Protein AF-A0AAW2TCQ7-F1 (afdb_monomer_lite)

Secondary structure (DSSP, 8-state):
------THHHHHHHHHHHHHHHHHHHGGG--SHHHHHHHHHHHS--HHHHHHHHHHHHHHH-PPPTT--HHHHHHHHHHHHHHHHHTT----

pLDDT: mean 70.33, std 19.63, range [34.91, 95.88]

Sequence (92 aa):
MSGQLAPHGLVRVLAEERVIEKWLRTTVRLDDVPSIMLRMKEVYPVPDRHIRYTATKVFFGTKMTEGSSVQSHGVKMLSLVEKLEDLKTGLE

Foldseek 3Di:
DDDDDDCVVVVVVVVVVVVVVVVVVVCVPDPDPVVVVVVCCVVCVPPLVVQLVVLVCCLVVDDDDPPDDPVVSVVVNVVSVVSNVVSVPPPD

Organism: NCBI:txid2727402

Structure (mmCIF, N/CA/C/O backbone):
data_AF-A0AAW2TCQ7-F1
#
_entry.id 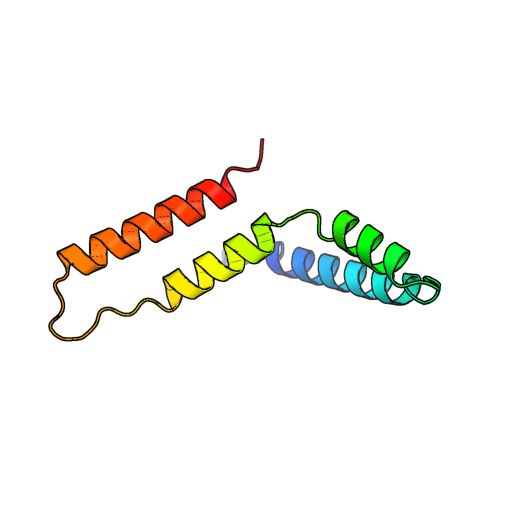  AF-A0AAW2TCQ7-F1
#
loop_
_atom_site.group_PDB
_atom_site.id
_atom_site.type_symbol
_atom_site.label_atom_id
_atom_site.label_alt_id
_atom_site.label_comp_id
_atom_site.label_asym_id
_atom_site.label_entity_id
_atom_site.label_seq_id
_atom_site.pdbx_PDB_ins_code
_atom_site.Cartn_x
_atom_site.Cartn_y
_atom_site.Cartn_z
_atom_site.occupancy
_atom_site.B_iso_or_equiv
_atom_site.auth_seq_id
_atom_site.auth_comp_id
_atom_site.auth_asym_id
_atom_site.auth_atom_id
_atom_site.pdbx_PDB_model_num
ATOM 1 N N . MET A 1 1 ? 34.020 -1.444 24.565 1.00 35.41 1 MET A N 1
ATOM 2 C CA . MET A 1 1 ? 34.060 -1.759 23.120 1.00 35.41 1 MET A CA 1
ATOM 3 C C . MET A 1 1 ? 32.775 -1.218 22.515 1.00 35.41 1 MET A C 1
ATOM 5 O O . MET A 1 1 ? 31.726 -1.809 22.726 1.00 35.41 1 MET A O 1
ATOM 9 N N . SER A 1 2 ? 32.828 -0.034 21.900 1.00 38.12 2 SER A N 1
ATOM 10 C CA . SER A 1 2 ? 31.657 0.596 21.273 1.00 38.12 2 SER A CA 1
ATOM 11 C C . SER A 1 2 ? 31.440 0.002 19.885 1.00 38.12 2 SER A C 1
ATOM 13 O O . SER A 1 2 ? 32.382 -0.077 19.100 1.00 38.12 2 SER A O 1
ATOM 15 N N . GLY A 1 3 ? 30.216 -0.452 19.613 1.00 38.44 3 GLY A N 1
ATOM 16 C CA . GLY A 1 3 ? 29.837 -1.102 18.362 1.00 38.44 3 GLY A CA 1
ATOM 17 C C . GLY A 1 3 ? 29.935 -0.156 17.168 1.00 38.44 3 GLY A C 1
ATOM 18 O O . GLY A 1 3 ? 29.320 0.909 17.146 1.00 38.44 3 GLY A O 1
ATOM 19 N N . GLN A 1 4 ? 30.709 -0.569 16.169 1.00 40.09 4 GLN A N 1
ATOM 20 C CA . GLN A 1 4 ? 30.785 0.067 14.863 1.00 40.09 4 GLN A CA 1
ATOM 21 C C . GLN A 1 4 ? 29.478 -0.227 14.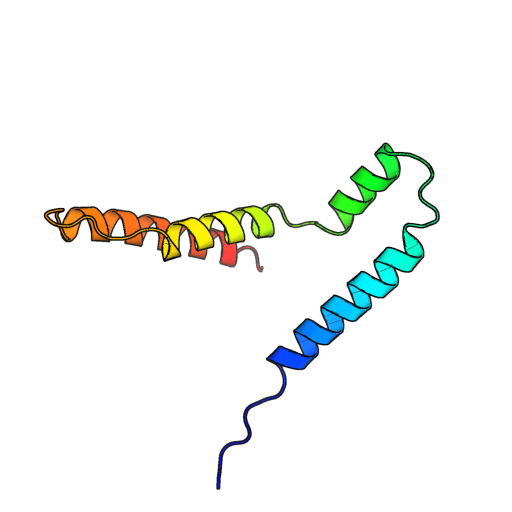108 1.00 40.09 4 GLN A C 1
ATOM 23 O O . GLN A 1 4 ? 29.187 -1.378 13.784 1.00 40.09 4 GLN A O 1
ATOM 28 N N . LEU A 1 5 ? 28.671 0.804 13.846 1.00 40.41 5 LEU A N 1
ATOM 29 C CA . LEU A 1 5 ? 27.525 0.718 12.939 1.00 40.41 5 LEU A CA 1
ATOM 30 C C . LEU A 1 5 ? 28.031 0.382 11.531 1.00 40.41 5 LEU A C 1
ATOM 32 O O . LEU A 1 5 ? 28.868 1.087 10.968 1.00 40.41 5 LEU A O 1
ATOM 36 N N . ALA A 1 6 ? 27.543 -0.728 10.986 1.00 38.31 6 ALA A N 1
ATOM 37 C CA . ALA A 1 6 ? 27.982 -1.261 9.709 1.00 38.31 6 ALA A CA 1
ATOM 38 C C . ALA A 1 6 ? 27.641 -0.301 8.540 1.00 38.31 6 ALA A C 1
ATOM 40 O O . ALA A 1 6 ? 26.489 0.119 8.412 1.00 38.31 6 ALA A O 1
ATOM 41 N N . PRO A 1 7 ? 28.588 0.006 7.631 1.00 43.06 7 PRO A N 1
ATOM 42 C CA . PRO A 1 7 ? 28.395 0.957 6.526 1.00 43.06 7 PRO A CA 1
ATOM 43 C C . PRO A 1 7 ? 27.589 0.390 5.338 1.00 43.06 7 PRO A C 1
ATOM 45 O O . PRO A 1 7 ? 27.477 1.030 4.292 1.00 43.06 7 PRO A O 1
ATOM 48 N N . HIS A 1 8 ? 27.013 -0.808 5.467 1.00 46.16 8 HIS A N 1
ATOM 49 C CA . HIS A 1 8 ? 26.434 -1.547 4.340 1.00 46.16 8 HIS A CA 1
ATOM 50 C C . HIS A 1 8 ? 25.185 -0.895 3.721 1.00 46.16 8 HIS A C 1
ATOM 52 O O . HIS A 1 8 ? 24.939 -1.077 2.530 1.00 46.16 8 HIS A O 1
ATOM 58 N N . GLY A 1 9 ? 24.421 -0.103 4.481 1.00 40.34 9 GLY A N 1
ATOM 59 C CA . GLY A 1 9 ? 23.240 0.595 3.957 1.00 40.34 9 GLY A CA 1
ATOM 60 C C . GLY A 1 9 ? 23.587 1.783 3.053 1.00 40.34 9 GLY A C 1
ATOM 61 O O . GLY A 1 9 ? 22.997 1.946 1.989 1.00 40.34 9 GLY A O 1
ATOM 62 N N . LEU A 1 10 ? 24.589 2.579 3.441 1.00 34.91 10 LEU A N 1
ATOM 63 C CA . LEU A 1 10 ? 24.972 3.798 2.720 1.00 34.91 10 LEU A CA 1
ATOM 64 C C . LEU A 1 10 ? 25.691 3.484 1.400 1.00 34.91 10 LEU A C 1
ATOM 66 O O . LEU A 1 10 ? 25.458 4.135 0.386 1.00 34.91 10 LEU A O 1
ATOM 70 N N . VAL A 1 11 ? 26.538 2.448 1.395 1.00 38.84 11 VAL A N 1
ATOM 71 C CA . VAL A 1 11 ? 27.293 2.026 0.203 1.00 38.84 11 VAL A CA 1
ATOM 72 C C . VAL A 1 11 ? 26.364 1.503 -0.896 1.00 38.84 11 VAL A C 1
ATOM 74 O O . VAL A 1 11 ? 26.625 1.740 -2.074 1.00 38.84 11 VAL A O 1
ATOM 77 N N . ARG A 1 12 ? 25.257 0.844 -0.527 1.00 43.81 12 ARG A N 1
ATOM 78 C CA . ARG A 1 12 ? 24.248 0.358 -1.476 1.00 43.81 12 ARG A CA 1
ATOM 79 C C . ARG A 1 12 ? 23.502 1.508 -2.158 1.00 43.81 12 ARG A C 1
ATOM 81 O O . ARG A 1 12 ? 23.389 1.502 -3.378 1.00 43.81 12 ARG A O 1
ATOM 88 N N . VAL A 1 13 ? 23.084 2.520 -1.398 1.00 45.03 13 VAL A N 1
ATOM 89 C CA . VAL A 1 13 ? 22.396 3.707 -1.940 1.00 45.03 13 VAL A CA 1
ATOM 90 C C . VAL A 1 13 ? 23.321 4.511 -2.864 1.00 45.03 13 VAL A C 1
ATOM 92 O O . VAL A 1 13 ? 22.936 4.860 -3.976 1.00 45.03 13 VAL A O 1
ATOM 95 N N . LEU A 1 14 ? 24.583 4.710 -2.466 1.00 41.72 14 LEU A N 1
ATOM 96 C CA . LEU A 1 14 ? 25.583 5.410 -3.287 1.00 41.72 14 LEU A CA 1
ATOM 97 C C . LEU A 1 14 ? 26.001 4.620 -4.542 1.00 41.72 14 LEU A C 1
ATOM 99 O O . LEU A 1 14 ? 26.432 5.200 -5.541 1.00 41.72 14 LEU A O 1
ATOM 103 N N . ALA A 1 15 ? 25.914 3.287 -4.513 1.00 49.28 15 ALA A N 1
ATOM 104 C CA . ALA A 1 15 ? 26.105 2.460 -5.702 1.00 49.28 15 ALA A CA 1
ATOM 105 C C . ALA A 1 15 ? 24.926 2.600 -6.679 1.00 49.28 15 ALA A C 1
ATOM 107 O O . ALA A 1 15 ? 25.157 2.716 -7.882 1.00 49.28 15 ALA A O 1
ATOM 108 N N . GLU A 1 16 ? 23.692 2.662 -6.174 1.00 51.88 16 GLU A N 1
ATOM 109 C CA . GLU A 1 16 ? 22.477 2.866 -6.972 1.00 51.88 16 GLU A CA 1
ATOM 110 C C . GLU A 1 16 ? 22.444 4.263 -7.628 1.00 51.88 16 GLU A C 1
ATOM 112 O O . GLU A 1 16 ? 22.145 4.365 -8.817 1.00 51.88 16 GLU A O 1
ATOM 117 N N . GLU A 1 17 ? 22.860 5.327 -6.930 1.00 51.22 17 GLU A N 1
ATOM 118 C CA . GLU A 1 17 ? 22.959 6.683 -7.508 1.00 51.22 17 GLU A CA 1
ATOM 119 C C . GLU A 1 17 ? 23.988 6.780 -8.641 1.00 51.22 17 GLU A C 1
ATOM 1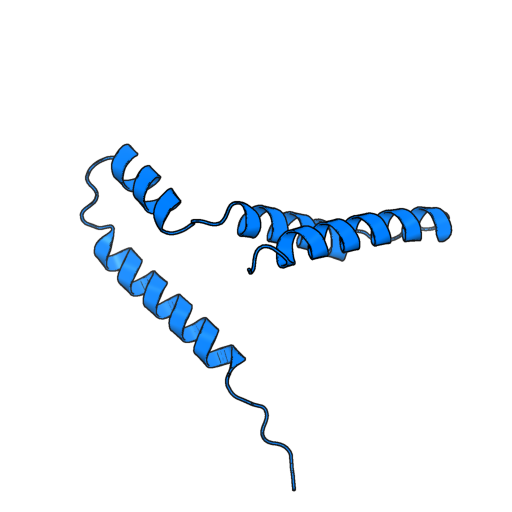21 O O . GLU A 1 17 ? 23.710 7.356 -9.693 1.00 51.22 17 GLU A O 1
ATOM 126 N N . ARG A 1 18 ? 25.161 6.150 -8.492 1.00 55.66 18 ARG A N 1
ATOM 127 C CA . ARG A 1 18 ? 26.168 6.111 -9.568 1.00 55.66 18 ARG A CA 1
ATOM 128 C C . ARG A 1 18 ? 25.707 5.307 -10.782 1.00 55.66 18 ARG A C 1
ATOM 130 O O . ARG A 1 18 ? 26.084 5.635 -11.908 1.00 55.66 18 ARG A O 1
ATOM 137 N N . VAL A 1 19 ? 24.890 4.272 -10.578 1.00 59.53 19 VAL A N 1
ATOM 138 C CA . VAL A 1 19 ? 24.248 3.522 -11.670 1.00 59.53 19 VAL A CA 1
ATOM 139 C C . VAL A 1 19 ? 23.228 4.406 -12.391 1.00 59.53 19 VAL A C 1
ATOM 141 O O . VAL A 1 19 ? 23.223 4.422 -13.621 1.00 59.53 19 VAL A O 1
ATOM 144 N N . ILE A 1 20 ? 22.448 5.207 -11.660 1.00 55.66 20 ILE A N 1
ATOM 145 C CA . ILE A 1 20 ? 21.491 6.172 -12.226 1.00 55.66 20 ILE A CA 1
ATOM 146 C C . ILE A 1 20 ? 22.210 7.278 -13.014 1.00 55.66 20 ILE A C 1
ATOM 148 O O . ILE A 1 20 ? 21.813 7.587 -14.136 1.00 55.66 20 ILE A O 1
ATOM 152 N N . GLU A 1 21 ? 23.305 7.840 -12.502 1.00 56.16 21 GLU A N 1
ATOM 153 C CA . GLU A 1 21 ? 24.076 8.861 -13.226 1.00 56.16 21 GLU A CA 1
ATOM 154 C C . GLU A 1 21 ? 24.774 8.317 -14.479 1.00 56.16 21 GLU A C 1
ATOM 156 O O . GLU A 1 21 ? 24.861 8.995 -15.509 1.00 56.16 21 GLU A O 1
ATOM 161 N N . LYS A 1 22 ? 25.299 7.088 -14.409 1.00 63.91 22 LYS A N 1
ATOM 162 C CA . LYS A 1 22 ? 25.846 6.395 -15.582 1.00 63.91 22 LYS A CA 1
ATOM 163 C C . LYS A 1 22 ? 24.738 6.133 -16.608 1.00 63.91 22 LYS A C 1
ATOM 165 O O . LYS A 1 22 ? 24.968 6.293 -17.804 1.00 63.91 22 LYS A O 1
ATOM 170 N N . TRP A 1 23 ? 23.529 5.811 -16.153 1.00 56.81 23 TRP A N 1
ATOM 171 C CA . TRP A 1 23 ? 22.353 5.599 -16.994 1.00 56.81 23 TRP A CA 1
ATOM 172 C C . TRP A 1 23 ? 21.888 6.887 -17.694 1.00 56.81 23 TRP A C 1
ATOM 174 O O . TRP A 1 23 ? 21.758 6.880 -18.916 1.00 56.81 23 TRP A O 1
ATOM 184 N N . LEU A 1 24 ? 21.784 8.010 -16.971 1.00 58.38 24 LEU A N 1
ATOM 185 C CA . LEU A 1 24 ? 21.432 9.330 -17.526 1.00 58.38 24 LEU A CA 1
ATOM 186 C C . LEU A 1 24 ? 22.408 9.800 -18.617 1.00 58.38 24 LEU A C 1
ATOM 188 O O . LEU A 1 24 ? 22.002 10.406 -19.608 1.00 58.38 24 LEU A O 1
ATOM 192 N N . ARG A 1 25 ? 23.698 9.474 -18.478 1.00 59.56 25 ARG A N 1
ATOM 193 C CA . ARG A 1 25 ? 24.714 9.741 -19.512 1.00 59.56 25 ARG A CA 1
ATOM 194 C C . ARG A 1 25 ? 24.567 8.860 -20.756 1.00 59.56 25 ARG A C 1
ATOM 196 O O . ARG A 1 25 ? 25.008 9.259 -21.829 1.00 59.56 25 ARG A O 1
ATOM 203 N N . THR A 1 26 ? 23.949 7.685 -20.635 1.00 56.47 26 THR A N 1
ATOM 204 C CA . THR A 1 26 ? 23.796 6.725 -21.744 1.00 56.47 26 THR A CA 1
ATOM 205 C C . THR A 1 26 ? 22.464 6.895 -22.490 1.00 56.47 26 THR A C 1
ATOM 207 O O . THR A 1 26 ? 22.370 6.539 -23.663 1.00 56.47 26 THR A O 1
ATOM 210 N N . THR A 1 27 ? 21.440 7.476 -21.854 1.00 53.72 27 THR A N 1
ATOM 211 C CA . THR A 1 27 ? 20.121 7.761 -22.456 1.00 53.72 27 THR A CA 1
ATOM 212 C C . THR A 1 27 ? 20.120 8.916 -23.460 1.00 53.72 27 THR A C 1
ATOM 214 O O . THR A 1 27 ? 19.157 9.061 -24.200 1.00 53.72 27 THR A O 1
ATOM 217 N N . VAL A 1 28 ? 21.208 9.687 -23.557 1.00 54.66 28 VAL A N 1
ATOM 218 C CA . VAL A 1 28 ? 21.396 10.763 -24.554 1.00 54.66 28 VAL A CA 1
ATOM 219 C C . VAL A 1 28 ? 21.381 10.251 -26.013 1.00 54.66 28 VAL A C 1
ATOM 221 O O . VAL A 1 28 ? 21.343 11.057 -26.933 1.00 54.66 28 VAL A O 1
ATOM 224 N N . ARG A 1 29 ? 21.383 8.928 -26.254 1.00 58.72 29 ARG A N 1
ATOM 225 C CA . ARG A 1 29 ? 21.391 8.319 -27.604 1.00 58.72 29 ARG A CA 1
ATOM 226 C C . ARG A 1 29 ? 20.146 7.485 -27.950 1.00 58.72 29 ARG A C 1
ATOM 228 O O . ARG A 1 29 ? 20.243 6.578 -28.771 1.00 58.72 29 ARG A O 1
ATOM 235 N N . LEU A 1 30 ? 19.020 7.696 -27.269 1.00 59.25 30 LEU A N 1
ATOM 236 C CA . LEU A 1 30 ? 17.759 7.012 -27.582 1.00 59.25 30 LEU A CA 1
ATOM 237 C C . LEU A 1 30 ? 16.874 7.969 -28.391 1.00 59.25 30 LEU A C 1
ATOM 239 O O . LEU A 1 30 ? 16.223 8.833 -27.811 1.00 59.25 30 LEU A O 1
ATOM 243 N N . ASP A 1 31 ? 16.892 7.834 -29.718 1.00 68.56 31 ASP A N 1
ATOM 244 C CA . ASP A 1 31 ? 16.260 8.796 -30.636 1.00 68.56 31 ASP A CA 1
ATOM 245 C C . ASP A 1 31 ? 14.738 8.593 -30.812 1.00 68.56 31 ASP A C 1
ATOM 247 O O . ASP A 1 31 ? 14.081 9.412 -31.455 1.00 68.56 31 ASP A O 1
ATOM 251 N N . ASP A 1 32 ? 14.140 7.548 -30.222 1.00 75.44 32 ASP A N 1
ATOM 252 C CA . ASP A 1 32 ? 12.698 7.300 -30.303 1.00 75.44 32 ASP A CA 1
ATOM 253 C C . ASP A 1 32 ? 12.053 6.799 -28.990 1.00 75.44 32 ASP A C 1
ATOM 255 O O . ASP A 1 32 ? 12.617 6.054 -28.183 1.00 75.44 32 ASP A O 1
ATOM 259 N N . VAL A 1 33 ? 10.807 7.237 -28.772 1.00 75.06 33 VAL A N 1
ATOM 260 C CA . VAL A 1 33 ? 9.992 6.932 -27.580 1.00 75.06 33 VAL A CA 1
ATOM 261 C C . VAL A 1 33 ? 9.846 5.420 -27.319 1.00 75.06 33 VAL A C 1
ATOM 263 O O . VAL A 1 33 ? 9.964 5.018 -26.157 1.00 75.06 33 VAL A O 1
ATOM 266 N N . PRO A 1 34 ? 9.648 4.551 -28.334 1.00 79.94 34 PRO A N 1
ATOM 267 C CA . PRO A 1 34 ? 9.571 3.106 -28.124 1.00 79.94 34 PRO A CA 1
ATOM 268 C C . PRO A 1 34 ? 10.846 2.503 -27.523 1.00 79.94 34 PRO A C 1
ATOM 270 O O . PRO A 1 34 ? 10.745 1.704 -26.588 1.00 79.94 34 PRO A O 1
ATOM 273 N N . SER A 1 35 ? 12.033 2.914 -27.983 1.00 77.88 35 SER A N 1
ATOM 274 C CA . SER A 1 35 ? 13.305 2.414 -27.442 1.00 77.88 35 SER A CA 1
ATOM 275 C C . SER A 1 35 ? 13.534 2.880 -26.008 1.00 77.88 35 SER A C 1
ATOM 277 O O . SER A 1 35 ? 14.027 2.109 -25.186 1.00 77.88 35 SER A O 1
ATOM 279 N N . ILE A 1 36 ? 13.120 4.106 -25.666 1.00 77.75 36 ILE A N 1
ATOM 280 C CA . ILE A 1 36 ? 13.140 4.600 -24.280 1.00 77.75 36 ILE A CA 1
ATOM 281 C C . ILE A 1 36 ? 12.218 3.749 -23.401 1.00 77.75 36 ILE A C 1
ATOM 283 O O . ILE A 1 36 ? 12.640 3.276 -22.345 1.00 77.75 36 ILE A O 1
ATOM 287 N N . MET A 1 37 ? 10.983 3.500 -23.839 1.00 76.25 37 MET A N 1
ATOM 288 C CA . MET A 1 37 ? 10.005 2.716 -23.077 1.00 76.25 37 MET A CA 1
ATOM 289 C C . MET A 1 37 ? 10.434 1.259 -22.878 1.00 76.25 37 MET A C 1
ATOM 291 O O . MET A 1 37 ? 10.267 0.722 -21.781 1.00 76.25 37 MET A O 1
ATOM 295 N N . LEU A 1 38 ? 10.989 0.617 -23.910 1.00 76.00 38 LEU A N 1
ATOM 296 C CA . LEU A 1 38 ? 11.505 -0.750 -23.827 1.00 76.00 38 LEU A CA 1
ATOM 297 C C . LEU A 1 38 ? 12.637 -0.836 -22.798 1.00 76.00 38 LEU A C 1
ATOM 299 O O . LEU A 1 38 ? 12.593 -1.665 -21.892 1.00 76.00 38 LEU A O 1
ATOM 303 N N . ARG A 1 39 ? 13.589 0.098 -22.854 1.00 71.88 39 ARG A N 1
ATOM 304 C CA . ARG A 1 39 ? 14.727 0.127 -21.929 1.00 71.88 39 ARG A CA 1
ATOM 305 C C . ARG A 1 39 ? 14.337 0.495 -20.507 1.00 71.88 39 ARG A C 1
ATOM 307 O O . ARG A 1 39 ? 14.922 -0.019 -19.559 1.00 71.88 39 ARG A O 1
ATOM 314 N N . MET A 1 40 ? 13.329 1.351 -20.332 1.00 71.62 40 MET A N 1
ATOM 315 C CA . MET A 1 40 ? 12.739 1.592 -19.017 1.00 71.62 40 MET A CA 1
ATOM 316 C C . MET A 1 40 ? 12.117 0.313 -18.456 1.00 71.62 40 MET A C 1
ATOM 318 O O . MET A 1 40 ? 12.327 0.042 -17.285 1.00 71.62 40 MET A O 1
ATOM 322 N N . LYS A 1 41 ? 11.429 -0.511 -19.256 1.00 69.19 41 LYS A N 1
ATOM 323 C CA . LYS A 1 41 ? 10.908 -1.811 -18.789 1.00 69.19 41 LYS A CA 1
ATOM 324 C C . LYS A 1 41 ? 12.015 -2.811 -18.442 1.00 69.19 41 LYS A C 1
ATOM 326 O O . LYS A 1 41 ? 11.872 -3.548 -17.475 1.00 69.19 41 LYS A O 1
ATOM 331 N N . GLU A 1 42 ? 13.114 -2.818 -19.191 1.00 68.94 42 GLU A N 1
ATOM 332 C CA . GLU A 1 42 ? 14.273 -3.684 -18.919 1.00 68.94 42 GLU A CA 1
ATOM 333 C C . GLU A 1 42 ? 15.043 -3.266 -17.652 1.00 68.94 42 GLU A C 1
ATOM 335 O O . GLU A 1 42 ? 15.514 -4.120 -16.904 1.00 68.94 42 GLU A O 1
ATOM 340 N N . VAL A 1 43 ? 15.167 -1.957 -17.391 1.00 64.81 43 VAL A N 1
ATOM 341 C CA . VAL A 1 43 ? 15.942 -1.395 -16.261 1.00 64.81 43 VAL A CA 1
ATOM 342 C C . VAL A 1 43 ? 15.090 -1.155 -15.009 1.00 64.81 43 VAL A C 1
ATOM 344 O O . VAL A 1 43 ? 15.606 -1.184 -13.892 1.00 64.81 43 VAL A O 1
ATOM 347 N N . TYR A 1 44 ? 13.777 -0.998 -15.166 1.00 60.66 44 TYR A N 1
ATOM 348 C CA . TYR A 1 44 ? 12.777 -1.163 -14.109 1.00 60.66 44 TYR A CA 1
ATOM 349 C C . TYR A 1 44 ? 12.074 -2.520 -14.285 1.00 60.66 44 TYR A C 1
ATOM 351 O O . TYR A 1 44 ? 10.883 -2.553 -14.599 1.00 60.66 44 TYR A O 1
ATOM 359 N N . PRO A 1 45 ? 12.751 -3.657 -14.026 1.00 57.53 45 PRO A N 1
ATOM 360 C CA . PRO A 1 45 ? 12.147 -4.975 -14.207 1.00 57.53 45 PRO A CA 1
ATOM 361 C C . PRO A 1 45 ? 11.038 -5.284 -13.191 1.00 57.53 45 PRO A C 1
ATOM 363 O O . PRO A 1 45 ? 10.529 -6.396 -13.149 1.00 57.53 45 PRO A O 1
ATOM 366 N N . VAL A 1 46 ? 10.661 -4.336 -12.328 1.00 57.88 46 VAL A N 1
ATOM 367 C CA . VAL A 1 46 ? 9.959 -4.657 -11.092 1.00 57.88 46 VAL A CA 1
ATOM 368 C C . VAL A 1 46 ? 8.662 -3.848 -10.971 1.00 57.88 46 VAL A C 1
ATOM 370 O O . VAL A 1 46 ? 8.641 -2.822 -10.281 1.00 57.88 46 VAL A O 1
ATOM 373 N N . PRO A 1 47 ? 7.552 -4.322 -11.574 1.00 58.50 47 PRO A N 1
ATOM 374 C CA . PRO A 1 47 ? 6.194 -3.926 -11.181 1.00 58.50 47 PRO A CA 1
ATOM 375 C C . PRO A 1 47 ? 6.037 -3.951 -9.653 1.00 58.50 47 PRO A C 1
ATOM 377 O O . PRO A 1 47 ? 5.518 -3.016 -9.043 1.00 58.50 47 PRO A O 1
ATOM 380 N N . ASP A 1 48 ? 6.651 -4.956 -9.030 1.00 66.38 48 ASP A N 1
ATOM 381 C CA . ASP A 1 48 ? 6.782 -5.158 -7.592 1.00 66.38 48 ASP A CA 1
ATOM 382 C C . ASP A 1 48 ? 7.363 -3.956 -6.830 1.00 66.38 48 ASP A C 1
ATOM 384 O O . ASP A 1 48 ? 7.068 -3.776 -5.657 1.00 66.38 48 ASP A O 1
ATOM 388 N N . ARG A 1 49 ? 8.188 -3.084 -7.428 1.00 73.44 49 ARG A N 1
ATOM 389 C CA . ARG A 1 49 ? 8.748 -1.919 -6.720 1.00 73.44 49 ARG A CA 1
ATOM 390 C C . ARG A 1 49 ? 7.689 -0.838 -6.556 1.00 73.44 49 ARG A C 1
ATOM 392 O O . ARG A 1 49 ? 7.541 -0.296 -5.464 1.00 73.44 49 ARG A O 1
ATOM 399 N N . HIS A 1 50 ? 6.949 -0.542 -7.621 1.00 79.12 50 HIS A N 1
ATOM 400 C CA . HIS A 1 50 ? 5.848 0.418 -7.570 1.00 79.12 50 HIS A CA 1
ATOM 401 C C . HIS A 1 50 ? 4.692 -0.114 -6.714 1.00 79.12 50 HIS A C 1
ATOM 403 O O . HIS A 1 50 ? 4.126 0.631 -5.910 1.00 79.12 50 HIS A O 1
ATOM 409 N N . ILE A 1 51 ? 4.384 -1.409 -6.833 1.00 81.06 51 ILE A N 1
ATOM 410 C CA . ILE A 1 51 ? 3.344 -2.065 -6.035 1.00 81.06 51 ILE A CA 1
ATOM 411 C C . ILE A 1 51 ? 3.750 -2.084 -4.552 1.00 81.06 51 ILE A C 1
ATOM 413 O O . ILE A 1 51 ? 2.964 -1.636 -3.718 1.00 81.06 51 ILE A O 1
ATOM 417 N N . ARG A 1 52 ? 4.997 -2.450 -4.209 1.00 80.75 52 ARG A N 1
ATOM 418 C CA . ARG A 1 52 ? 5.510 -2.369 -2.825 1.00 80.75 52 ARG A CA 1
ATOM 419 C C . ARG A 1 52 ? 5.490 -0.962 -2.270 1.00 80.75 52 ARG A C 1
ATOM 421 O O . ARG A 1 52 ? 5.066 -0.767 -1.135 1.00 80.75 52 ARG A O 1
ATOM 428 N N . TYR A 1 53 ? 5.939 0.020 -3.049 1.00 83.62 53 TYR A N 1
ATOM 429 C CA . TYR A 1 53 ? 5.920 1.417 -2.625 1.00 83.62 53 TYR A CA 1
ATOM 430 C C . TYR A 1 53 ? 4.491 1.888 -2.335 1.00 83.62 53 TYR A C 1
ATOM 432 O O . TYR A 1 53 ? 4.240 2.502 -1.300 1.00 83.62 53 TYR A O 1
ATOM 440 N N . THR A 1 54 ? 3.543 1.550 -3.210 1.00 88.00 54 THR A N 1
ATOM 441 C CA . THR A 1 54 ? 2.127 1.887 -3.031 1.00 88.00 54 THR A CA 1
ATOM 442 C C . THR A 1 54 ? 1.543 1.202 -1.795 1.00 88.00 54 THR A C 1
ATOM 444 O O . 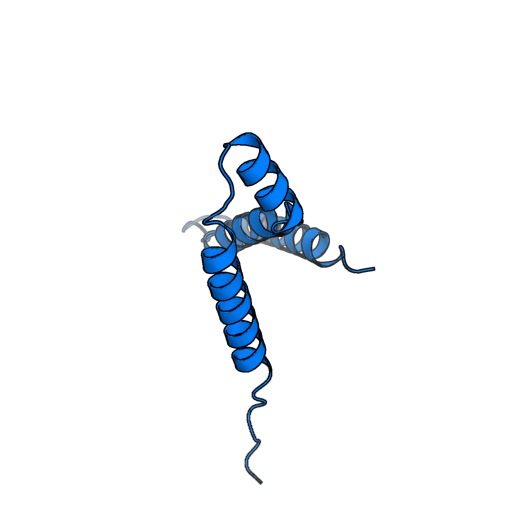THR A 1 54 ? 0.966 1.881 -0.948 1.00 88.00 54 THR A O 1
ATOM 447 N N . ALA A 1 55 ? 1.752 -0.108 -1.632 1.00 87.31 55 ALA A N 1
ATOM 448 C CA . ALA A 1 55 ? 1.291 -0.859 -0.463 1.00 87.31 55 ALA A CA 1
ATOM 449 C C . ALA 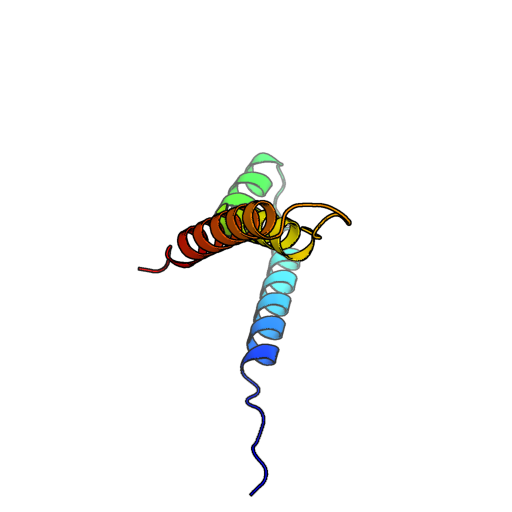A 1 55 ? 1.902 -0.322 0.844 1.00 87.31 55 ALA A C 1
ATOM 451 O O . ALA A 1 55 ? 1.193 -0.129 1.829 1.00 87.31 55 ALA A O 1
ATOM 452 N N . THR A 1 56 ? 3.192 0.026 0.826 1.00 87.12 56 THR A N 1
ATOM 453 C CA . THR A 1 56 ? 3.914 0.608 1.968 1.00 87.12 56 THR A CA 1
ATOM 454 C C . THR A 1 56 ? 3.361 1.987 2.328 1.00 87.12 56 THR A C 1
ATOM 456 O O . THR A 1 56 ? 3.134 2.283 3.502 1.00 87.12 56 THR A O 1
ATOM 459 N N . LYS A 1 57 ? 3.088 2.832 1.325 1.00 91.19 57 LYS A N 1
ATOM 460 C CA . LYS A 1 57 ? 2.463 4.145 1.528 1.00 91.19 57 LYS A CA 1
ATOM 461 C C . LYS A 1 57 ? 1.075 4.007 2.157 1.00 91.19 57 LYS A C 1
ATOM 463 O O . LYS A 1 57 ? 0.765 4.748 3.086 1.00 91.19 57 LYS A O 1
ATOM 468 N N . VAL A 1 58 ? 0.260 3.062 1.683 1.00 92.94 58 VAL A N 1
ATOM 469 C CA . VAL A 1 58 ? -1.070 2.794 2.253 1.00 92.94 58 VAL A CA 1
ATOM 470 C C . VAL A 1 58 ? -0.951 2.283 3.688 1.00 92.94 58 VAL A C 1
ATOM 472 O O . VAL A 1 58 ? -1.652 2.791 4.556 1.00 92.94 58 VAL A O 1
ATOM 475 N N . PHE A 1 59 ? -0.034 1.358 3.972 1.00 91.56 59 PHE A N 1
ATOM 476 C CA . PHE A 1 59 ? 0.187 0.827 5.319 1.00 91.56 59 PHE A CA 1
ATOM 477 C C . PHE A 1 59 ? 0.543 1.921 6.331 1.00 91.56 59 PHE A C 1
ATOM 479 O O . PHE A 1 59 ? -0.168 2.106 7.315 1.00 91.56 59 PHE A O 1
ATOM 486 N N . PHE A 1 60 ? 1.581 2.717 6.060 1.00 88.44 60 PHE A N 1
ATOM 487 C CA . PHE A 1 60 ? 1.990 3.796 6.969 1.00 88.44 60 PHE A CA 1
ATOM 488 C C . PHE A 1 60 ? 1.002 4.971 7.010 1.00 88.44 60 PHE A C 1
ATOM 490 O O . PHE A 1 60 ? 0.927 5.687 8.013 1.00 88.44 60 PHE A O 1
ATOM 497 N N . GLY A 1 61 ? 0.245 5.176 5.931 1.00 92.12 61 GLY A N 1
ATOM 498 C CA . GLY A 1 61 ? -0.802 6.192 5.844 1.00 92.12 61 GLY A CA 1
ATOM 499 C C . GLY A 1 61 ? -2.114 5.794 6.524 1.00 92.12 61 GLY A C 1
ATOM 500 O O . GLY A 1 61 ? -2.920 6.669 6.836 1.00 92.12 61 GLY A O 1
ATOM 501 N N . THR A 1 62 ? -2.337 4.503 6.784 1.00 92.50 62 THR A N 1
ATOM 502 C CA . THR A 1 62 ? -3.571 4.017 7.410 1.00 92.50 62 THR A CA 1
ATOM 503 C C . THR A 1 62 ? -3.561 4.382 8.889 1.00 92.50 62 THR A C 1
ATOM 505 O O . THR A 1 62 ? -2.919 3.741 9.717 1.00 92.50 62 THR A O 1
ATOM 508 N N . LYS A 1 63 ? -4.282 5.449 9.232 1.00 92.31 63 LYS A N 1
ATOM 509 C CA . LYS A 1 63 ? -4.550 5.833 10.618 1.00 92.31 63 LYS A CA 1
ATOM 510 C C . LYS A 1 63 ? -5.855 5.205 11.083 1.00 92.31 63 LYS A C 1
ATOM 512 O O . LYS A 1 63 ? -6.805 5.074 10.313 1.00 92.31 63 LYS A O 1
ATOM 517 N N . MET A 1 64 ? -5.901 4.825 12.354 1.00 92.94 64 MET A N 1
ATOM 518 C CA . MET A 1 64 ? -7.158 4.457 12.986 1.00 92.94 64 MET A CA 1
ATOM 519 C C . MET A 1 64 ? -8.000 5.723 13.149 1.00 92.94 64 MET A C 1
ATOM 521 O O . MET A 1 64 ? -7.523 6.717 13.694 1.00 92.94 64 MET A O 1
ATOM 525 N N . THR A 1 65 ? -9.231 5.704 12.648 1.00 93.00 65 THR A N 1
ATOM 526 C CA . THR A 1 65 ? -10.171 6.809 12.852 1.00 93.00 65 THR A CA 1
ATOM 527 C C . THR A 1 65 ? -10.615 6.821 14.313 1.00 93.00 65 THR A C 1
ATOM 529 O O . THR A 1 65 ? -10.867 5.761 14.893 1.00 93.00 65 THR A O 1
ATOM 532 N N . GLU A 1 66 ? -10.716 8.000 14.918 1.00 92.44 66 GLU A N 1
ATOM 533 C CA . GLU A 1 66 ? -11.237 8.136 16.278 1.00 92.44 66 GLU A CA 1
ATOM 534 C C . GLU A 1 66 ? -12.657 7.553 16.375 1.00 92.44 66 GLU A C 1
ATOM 536 O O . GLU A 1 66 ? -13.463 7.690 15.454 1.00 92.44 66 GLU A O 1
ATOM 541 N N . GLY A 1 67 ? -12.938 6.818 17.454 1.00 92.50 67 GLY A N 1
ATOM 542 C CA . GLY A 1 67 ? -14.211 6.112 17.636 1.00 92.50 67 GLY A CA 1
ATOM 543 C C . GLY A 1 67 ? -14.395 4.853 16.775 1.00 92.50 67 GLY A C 1
ATOM 544 O O . GLY A 1 67 ? -15.417 4.181 16.906 1.00 92.50 67 GLY A O 1
ATOM 545 N N . SER A 1 68 ? -13.432 4.490 15.915 1.00 89.94 68 SER A N 1
ATOM 546 C CA . SER A 1 68 ? -13.499 3.242 15.140 1.00 89.94 68 SER A CA 1
ATOM 547 C C . SER A 1 68 ? -13.084 2.012 15.956 1.00 89.94 68 SER A C 1
ATOM 549 O O . SER A 1 68 ? -12.298 2.092 16.899 1.00 89.94 68 SER A O 1
ATOM 551 N N . SER A 1 69 ? -13.619 0.843 15.584 1.00 95.06 69 SER A N 1
ATOM 552 C CA . SER A 1 69 ? -13.301 -0.424 16.251 1.00 95.06 69 SER A CA 1
ATOM 553 C C . SER A 1 69 ? -11.849 -0.836 16.002 1.00 95.06 69 SER A C 1
ATOM 555 O O . SER A 1 69 ? -11.442 -1.040 14.851 1.00 95.06 69 SER A O 1
ATOM 557 N N . VAL A 1 70 ? -11.110 -1.067 17.092 1.00 93.88 70 VAL A N 1
ATOM 558 C CA . VAL A 1 70 ? -9.733 -1.586 17.074 1.00 93.88 70 VAL A CA 1
ATOM 559 C C . VAL A 1 70 ? -9.649 -2.908 16.313 1.00 93.88 70 VAL A C 1
ATOM 561 O O . VAL A 1 70 ? -8.721 -3.103 15.535 1.00 93.88 70 VAL A O 1
ATOM 564 N N . GLN A 1 71 ? -10.640 -3.792 16.465 1.00 95.88 71 GLN A N 1
ATOM 565 C CA . G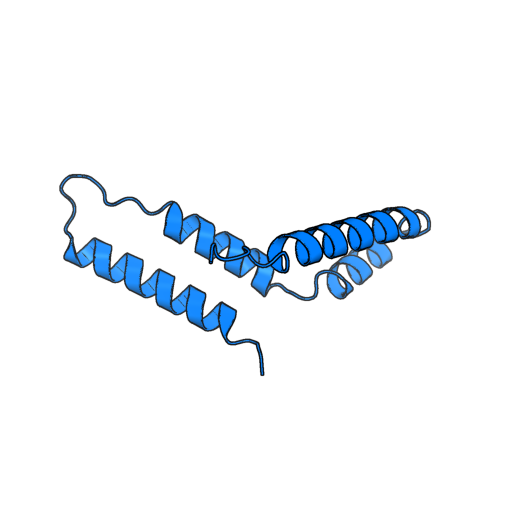LN A 1 71 ? -10.679 -5.071 15.753 1.00 95.88 71 GLN A CA 1
ATOM 566 C C . GLN A 1 71 ? -10.755 -4.855 14.238 1.00 95.88 71 GLN A C 1
ATOM 568 O O . GLN A 1 71 ? -9.980 -5.435 13.481 1.00 95.88 71 GLN A O 1
ATOM 573 N N . SER A 1 72 ? -11.659 -3.980 13.791 1.00 92.75 72 SER A N 1
ATOM 574 C CA . SER A 1 72 ? -11.827 -3.685 12.363 1.00 92.75 72 SER A CA 1
ATOM 575 C C . SER A 1 72 ? -10.581 -3.035 11.753 1.00 92.75 72 SER A C 1
ATOM 577 O O . SER A 1 72 ? -10.216 -3.326 10.613 1.00 92.75 72 SER A O 1
ATOM 579 N N . HIS A 1 73 ? -9.900 -2.183 12.522 1.00 95.06 73 HIS A N 1
ATOM 580 C CA . HIS A 1 73 ? -8.640 -1.576 12.119 1.00 95.06 73 HIS A CA 1
ATOM 581 C C . HIS A 1 73 ? -7.508 -2.613 12.077 1.00 95.06 73 HIS A C 1
ATOM 583 O O . HIS A 1 73 ? -6.769 -2.661 11.097 1.00 95.06 73 HIS A O 1
ATOM 589 N N . GLY A 1 74 ? -7.423 -3.493 13.078 1.00 94.56 74 GLY A N 1
ATOM 590 C CA . GLY A 1 74 ? -6.446 -4.579 13.143 1.00 94.56 74 GLY A CA 1
ATOM 591 C C . GLY A 1 74 ? -6.535 -5.527 11.948 1.00 94.56 74 GLY A C 1
ATOM 592 O O . GLY A 1 74 ? -5.515 -5.808 11.330 1.00 94.56 74 GLY A O 1
ATOM 593 N N . VAL A 1 75 ? -7.745 -5.936 11.547 1.00 95.44 75 VAL A N 1
ATOM 594 C CA . VAL A 1 75 ? -7.953 -6.778 10.350 1.00 95.44 75 VAL A CA 1
ATOM 595 C C . VAL A 1 75 ? -7.473 -6.074 9.074 1.00 95.44 75 VAL A C 1
ATOM 597 O O . VAL A 1 75 ? -6.816 -6.690 8.236 1.00 95.44 75 VAL A O 1
ATOM 600 N N . LYS A 1 76 ? -7.740 -4.767 8.930 1.00 94.00 76 LYS A N 1
ATOM 601 C CA . LYS A 1 76 ? -7.235 -3.977 7.791 1.00 94.00 76 LYS A CA 1
ATOM 602 C C . LYS A 1 76 ? -5.709 -3.906 7.774 1.00 94.00 76 LYS A C 1
ATOM 604 O O . LYS A 1 76 ? -5.114 -4.043 6.709 1.00 94.00 76 LYS A O 1
ATOM 609 N N . MET A 1 77 ? -5.085 -3.698 8.933 1.00 94.75 77 MET A N 1
ATOM 610 C CA . MET A 1 77 ? -3.627 -3.655 9.053 1.00 94.75 77 MET A CA 1
ATOM 611 C C . MET A 1 77 ? -3.001 -5.017 8.740 1.00 94.75 77 MET A C 1
ATOM 613 O O . MET A 1 77 ? -2.025 -5.060 7.998 1.00 94.75 77 MET A O 1
ATOM 617 N N . LEU A 1 78 ? -3.595 -6.115 9.220 1.00 95.19 78 LEU A N 1
ATOM 618 C CA . LEU A 1 78 ? -3.135 -7.478 8.944 1.00 95.19 78 LEU A CA 1
ATOM 619 C C . LEU A 1 78 ? -3.125 -7.774 7.436 1.00 95.19 78 LEU A C 1
ATOM 621 O O . LEU A 1 78 ? -2.098 -8.164 6.895 1.00 95.19 78 LEU A O 1
ATOM 625 N N . SER A 1 79 ? -4.218 -7.457 6.735 1.00 93.56 79 SER A N 1
ATOM 626 C CA . SER A 1 79 ? -4.312 -7.649 5.280 1.00 93.56 79 SER A CA 1
ATOM 627 C C . SER A 1 79 ? -3.261 -6.854 4.490 1.00 93.56 79 SER A C 1
ATOM 629 O O . SER A 1 79 ? -2.819 -7.276 3.422 1.00 93.56 79 SER A O 1
ATOM 631 N N . LEU A 1 80 ? -2.851 -5.682 4.986 1.00 91.50 80 LEU A N 1
ATOM 632 C CA . LEU A 1 80 ? -1.782 -4.895 4.367 1.00 91.50 80 LEU A CA 1
ATOM 633 C C . LEU A 1 80 ? -0.391 -5.483 4.643 1.00 91.50 80 LEU A C 1
ATOM 635 O O . LEU A 1 80 ? 0.471 -5.381 3.772 1.00 91.50 80 LEU A O 1
ATOM 639 N N . VAL A 1 81 ? -0.176 -6.099 5.812 1.00 90.75 81 VAL A N 1
ATOM 640 C CA . VAL A 1 81 ? 1.065 -6.828 6.132 1.00 90.75 81 VAL A CA 1
ATOM 641 C C . VAL A 1 81 ? 1.210 -8.050 5.233 1.00 90.75 81 VAL A C 1
ATOM 643 O O . VAL A 1 81 ? 2.239 -8.174 4.579 1.00 90.75 81 VAL A O 1
ATOM 646 N N . GLU A 1 82 ? 0.169 -8.876 5.116 1.00 91.56 82 GLU A N 1
ATOM 647 C CA . GLU A 1 82 ? 0.163 -10.070 4.251 1.00 91.56 82 GLU A CA 1
ATOM 648 C C . GLU A 1 82 ? 0.512 -9.706 2.798 1.00 91.56 82 GLU A C 1
ATOM 650 O O . GLU A 1 82 ? 1.417 -10.280 2.199 1.00 91.56 82 GLU A O 1
ATOM 655 N N . LYS A 1 83 ? -0.106 -8.645 2.256 1.00 88.31 83 LYS A N 1
ATOM 656 C CA . LYS A 1 83 ? 0.225 -8.130 0.914 1.00 88.31 83 LYS A CA 1
ATOM 657 C C . LYS A 1 83 ? 1.680 -7.689 0.774 1.00 88.31 83 LYS A C 1
ATOM 659 O O . LYS A 1 83 ? 2.245 -7.792 -0.309 1.00 88.31 83 LYS A O 1
ATOM 664 N N . LEU A 1 84 ? 2.273 -7.112 1.816 1.00 86.19 84 LEU A N 1
ATOM 665 C CA . LEU A 1 84 ? 3.672 -6.685 1.781 1.00 86.19 84 LEU A CA 1
ATOM 666 C C . LEU A 1 84 ? 4.635 -7.871 1.879 1.00 86.19 84 LEU A C 1
ATOM 668 O O . LEU A 1 84 ? 5.713 -7.804 1.287 1.00 86.19 84 LEU A O 1
ATOM 672 N N . GLU A 1 85 ? 4.257 -8.931 2.592 1.00 85.56 85 GLU A N 1
ATOM 673 C CA . GLU A 1 85 ? 5.012 -10.183 2.652 1.00 85.56 85 GLU A CA 1
ATOM 674 C C . GLU A 1 85 ? 5.018 -10.893 1.295 1.00 85.56 85 GLU A C 1
ATOM 676 O O . GLU A 1 85 ? 6.106 -11.186 0.796 1.00 85.56 85 GLU A O 1
ATOM 681 N N . ASP A 1 86 ? 3.862 -11.030 0.637 1.00 84.62 86 ASP A N 1
ATOM 682 C CA . ASP A 1 86 ? 3.739 -11.625 -0.708 1.00 84.62 86 ASP A CA 1
ATOM 683 C C . ASP A 1 86 ? 4.606 -10.914 -1.761 1.00 84.62 86 ASP A C 1
ATOM 685 O O . ASP A 1 86 ? 5.181 -11.533 -2.652 1.00 84.62 86 ASP A O 1
ATOM 689 N N . LEU A 1 87 ? 4.747 -9.591 -1.651 1.00 78.56 87 LEU A N 1
ATOM 690 C CA . LEU A 1 87 ? 5.580 -8.790 -2.558 1.00 78.56 87 LEU A CA 1
ATOM 691 C C . LEU A 1 87 ? 7.076 -8.811 -2.191 1.00 78.56 87 LEU A C 1
ATOM 693 O O . LEU A 1 87 ? 7.925 -8.255 -2.898 1.00 78.56 87 LEU A O 1
ATOM 697 N N . LYS A 1 88 ? 7.433 -9.352 -1.026 1.00 67.88 88 LYS A N 1
ATOM 698 C CA . LYS A 1 88 ? 8.825 -9.479 -0.575 1.00 67.88 88 LYS A CA 1
ATOM 699 C C . LYS A 1 88 ? 9.388 -10.866 -0.886 1.00 67.88 88 LYS A C 1
ATOM 701 O O . LYS A 1 88 ? 10.599 -10.972 -1.066 1.00 67.88 88 LYS A O 1
ATOM 706 N N . THR A 1 89 ? 8.534 -11.882 -0.982 1.00 55.25 89 THR A N 1
ATOM 707 C CA . THR A 1 89 ? 8.886 -13.290 -1.225 1.00 55.25 89 THR A CA 1
ATOM 708 C C . THR A 1 89 ? 9.165 -13.639 -2.691 1.00 55.25 89 THR A C 1
ATOM 710 O O . THR A 1 89 ? 9.528 -14.773 -2.968 1.00 55.25 89 THR A O 1
ATOM 713 N N . GLY A 1 90 ? 9.132 -12.682 -3.629 1.00 50.94 90 GLY A N 1
ATOM 714 C CA . GLY A 1 90 ? 9.588 -12.870 -5.022 1.00 50.94 90 GLY A CA 1
ATOM 715 C C . GLY A 1 90 ? 11.109 -13.061 -5.207 1.00 50.94 90 GLY A C 1
ATOM 716 O O . GLY A 1 90 ? 11.647 -12.692 -6.249 1.00 50.94 90 GLY A O 1
ATOM 717 N N . LEU A 1 91 ? 11.807 -13.563 -4.187 1.00 39.41 91 LEU A N 1
ATOM 718 C CA . LEU A 1 91 ? 13.237 -13.873 -4.156 1.00 39.41 91 LEU A CA 1
ATOM 719 C C . LEU A 1 91 ? 13.381 -15.378 -3.875 1.00 39.41 91 LEU A C 1
ATOM 721 O O . LEU A 1 91 ? 13.636 -15.779 -2.742 1.00 39.41 91 LEU A O 1
ATOM 725 N N . GLU A 1 92 ? 13.161 -16.183 -4.913 1.00 37.62 92 GLU A N 1
ATOM 726 C CA . GLU A 1 92 ? 13.813 -17.494 -5.057 1.00 37.62 92 GLU A CA 1
ATOM 727 C C . GLU A 1 92 ? 15.157 -17.281 -5.765 1.00 37.62 92 GLU A C 1
ATOM 729 O O . GLU A 1 92 ? 15.171 -16.548 -6.787 1.00 37.62 92 GLU A O 1
#

Radius of gyration: 19.78 Å; chains: 1; bounding box: 48×28×54 Å